Protein AF-A0A833D5H3-F1 (afdb_monomer_lite)

Secondary structure (DSSP, 8-state):
-EEEEEEE---STTHHHHHHHHHHHHHHHHHHHTEEEEEEE---SHHHHHHHS--HHHHTT-HHHHHHHHHHHHHHHHH----BGGGTS-B-HHHHHHHHHTT-

Radius of gyration: 18.1 Å; chains: 1; bounding box: 40×26×46 Å

pLDDT: mean 89.15, std 7.0, range [72.25, 97.31]

Structure (mmCIF, N/CA/C/O backbone):
data_AF-A0A833D5H3-F1
#
_entry.id   AF-A0A833D5H3-F1
#
loop_
_atom_site.group_PDB
_atom_site.id
_atom_site.type_symbol
_atom_site.label_atom_id
_atom_site.label_alt_id
_atom_site.label_comp_id
_atom_site.label_asym_id
_atom_site.label_entity_id
_atom_site.label_seq_id
_atom_site.pdbx_PDB_ins_code
_atom_site.Cartn_x
_atom_site.Cartn_y
_atom_site.Cartn_z
_atom_site.occupancy
_atom_site.B_iso_or_equiv
_atom_site.auth_seq_id
_atom_site.auth_comp_id
_atom_site.auth_asym_id
_atom_site.auth_atom_id
_atom_site.pdbx_PDB_model_num
ATOM 1 N N . MET A 1 1 ? -22.617 4.360 23.372 1.00 74.44 1 MET A N 1
ATOM 2 C CA . MET A 1 1 ? -21.211 4.379 22.915 1.00 74.44 1 MET A CA 1
ATOM 3 C C . MET A 1 1 ? -21.185 3.878 21.477 1.00 74.44 1 MET A C 1
ATOM 5 O O . MET A 1 1 ? -21.698 2.791 21.236 1.00 74.44 1 MET A O 1
ATOM 9 N N . LYS A 1 2 ? -20.717 4.681 20.514 1.00 88.19 2 LYS A N 1
ATOM 10 C CA . LYS A 1 2 ? -20.701 4.283 19.092 1.00 88.19 2 LYS A CA 1
ATOM 11 C C . LYS A 1 2 ? -19.469 3.414 18.835 1.00 88.19 2 LYS A C 1
ATOM 13 O O . LYS A 1 2 ? -18.383 3.794 19.261 1.00 88.19 2 LYS A O 1
ATOM 18 N N . THR A 1 3 ? -19.633 2.279 18.158 1.00 94.44 3 THR A N 1
ATOM 19 C CA . THR A 1 3 ? -18.509 1.402 17.793 1.00 94.44 3 THR A CA 1
ATOM 20 C C . THR A 1 3 ? -18.079 1.665 16.356 1.00 94.44 3 THR A C 1
ATOM 22 O O . THR A 1 3 ? -18.909 1.614 15.450 1.00 94.44 3 THR A O 1
ATOM 25 N N . CYS A 1 4 ? -16.791 1.931 16.156 1.00 93.94 4 CYS A N 1
ATOM 26 C CA . CYS A 1 4 ? -16.157 2.050 14.849 1.00 93.94 4 CYS A CA 1
ATOM 27 C C . CYS A 1 4 ? -15.218 0.862 14.643 1.00 93.94 4 CYS A C 1
ATOM 29 O O . CYS A 1 4 ? -14.342 0.617 15.471 1.00 93.94 4 CYS A O 1
ATOM 31 N N . LYS A 1 5 ? -15.398 0.136 13.538 1.00 96.38 5 LYS A N 1
ATOM 32 C CA . LYS A 1 5 ? -14.441 -0.881 13.098 1.00 96.38 5 LYS A CA 1
ATOM 33 C C . LYS A 1 5 ? -13.295 -0.190 12.376 1.00 96.38 5 LYS A C 1
ATOM 35 O O . LYS A 1 5 ? -13.549 0.620 11.485 1.00 96.38 5 LYS A O 1
ATOM 40 N N . VAL A 1 6 ? -12.067 -0.496 12.765 1.00 94.69 6 VAL A N 1
ATOM 41 C CA . VAL A 1 6 ? -10.867 0.090 12.175 1.00 94.69 6 VAL A CA 1
ATOM 42 C C . VAL A 1 6 ? -9.964 -1.035 11.699 1.00 94.69 6 VAL A C 1
ATOM 44 O O . VAL A 1 6 ? -9.485 -1.838 12.497 1.00 94.69 6 VAL A O 1
ATOM 47 N N . ALA A 1 7 ? -9.747 -1.083 10.387 1.00 92.88 7 ALA A N 1
ATOM 48 C CA . ALA A 1 7 ? -8.783 -1.987 9.785 1.00 92.88 7 ALA A CA 1
ATOM 49 C C . ALA A 1 7 ? -7.362 -1.502 10.094 1.00 92.88 7 ALA A C 1
ATOM 51 O O . ALA A 1 7 ? -7.034 -0.335 9.875 1.00 92.88 7 ALA A O 1
ATOM 52 N N . VAL A 1 8 ? -6.524 -2.408 10.583 1.00 91.25 8 VAL A N 1
ATOM 53 C CA . VAL A 1 8 ? -5.118 -2.171 10.895 1.00 91.25 8 VAL A CA 1
ATOM 54 C C . VAL A 1 8 ? -4.282 -3.008 9.941 1.00 91.25 8 VAL A C 1
ATOM 56 O O . VAL A 1 8 ? -4.192 -4.226 10.079 1.00 91.25 8 VAL A O 1
ATOM 59 N N . ILE A 1 9 ? -3.668 -2.347 8.965 1.00 87.00 9 ILE A N 1
ATOM 60 C CA . ILE A 1 9 ? -2.668 -2.951 8.084 1.00 87.00 9 ILE A CA 1
ATOM 61 C C . ILE A 1 9 ? -1.329 -2.339 8.502 1.00 87.00 9 ILE A C 1
ATOM 63 O O . ILE A 1 9 ? -1.124 -1.147 8.257 1.00 87.00 9 ILE A O 1
ATOM 67 N N . PRO A 1 10 ? -0.445 -3.083 9.189 1.00 76.44 10 PRO A N 1
ATOM 68 C CA . PRO A 1 10 ? 0.879 -2.567 9.496 1.00 76.44 10 PRO A CA 1
ATOM 69 C C . PRO A 1 10 ? 1.609 -2.274 8.181 1.00 76.44 10 PRO A C 1
ATOM 71 O O . PRO A 1 10 ? 1.518 -3.046 7.229 1.00 76.44 10 PRO A O 1
ATOM 74 N N . GLY A 1 11 ? 2.289 -1.131 8.101 1.00 74.00 11 GLY A N 1
ATOM 75 C CA . GLY A 1 11 ? 3.190 -0.843 6.981 1.00 74.00 11 GLY A CA 1
ATOM 76 C C . GLY A 1 11 ? 4.437 -1.732 7.027 1.00 74.00 11 GLY A C 1
ATOM 77 O O . GLY A 1 11 ? 4.500 -2.704 7.778 1.00 74.00 11 GLY A O 1
ATOM 78 N N . ASP A 1 12 ? 5.465 -1.385 6.263 1.00 76.50 12 ASP A N 1
ATOM 79 C CA . ASP A 1 12 ? 6.796 -1.969 6.410 1.00 76.50 12 ASP A CA 1
ATOM 80 C C . ASP A 1 12 ? 7.727 -1.098 7.261 1.00 76.50 12 ASP A C 1
ATOM 82 O O . ASP A 1 12 ? 7.503 0.101 7.446 1.00 76.50 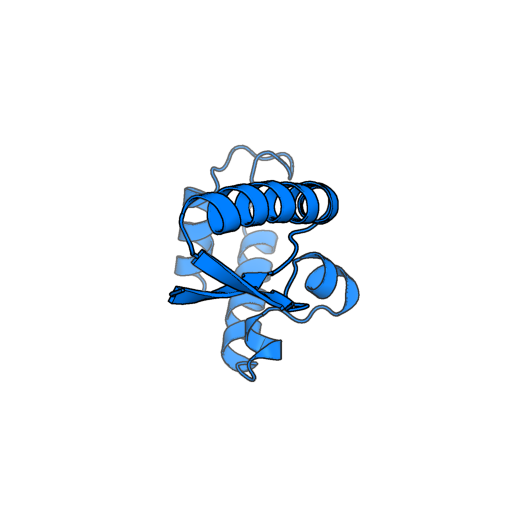12 ASP A O 1
ATOM 86 N N . GLY A 1 13 ? 8.754 -1.728 7.845 1.00 79.62 13 GLY A N 1
ATOM 87 C CA . GLY A 1 13 ? 9.731 -1.064 8.714 1.00 79.62 13 GLY A CA 1
ATOM 88 C C . GLY A 1 13 ? 9.072 -0.230 9.819 1.00 79.62 13 GLY A C 1
ATOM 89 O O . GLY A 1 13 ? 8.475 -0.781 10.745 1.00 79.62 13 GLY A O 1
ATOM 90 N N . ILE A 1 14 ? 9.139 1.099 9.665 1.00 77.81 14 ILE A N 1
ATOM 91 C CA . ILE A 1 14 ? 8.597 2.122 10.579 1.00 77.81 14 ILE A CA 1
ATOM 92 C C . ILE A 1 14 ? 7.106 1.904 10.873 1.00 77.81 14 ILE A C 1
ATOM 94 O O . ILE A 1 14 ? 6.649 2.180 11.982 1.00 77.81 14 ILE A O 1
ATOM 98 N N . GLY A 1 15 ? 6.337 1.373 9.918 1.00 80.75 15 GLY A N 1
ATOM 99 C CA . GLY A 1 15 ? 4.919 1.076 10.123 1.00 80.75 15 GLY A CA 1
ATOM 100 C C . GLY A 1 15 ? 4.661 0.150 11.320 1.00 80.75 15 GLY A C 1
ATOM 101 O O . GLY A 1 15 ? 3.680 0.348 12.033 1.00 80.75 15 GLY A O 1
ATOM 102 N N . ASN A 1 16 ? 5.562 -0.798 11.596 1.00 82.69 16 ASN A N 1
ATOM 103 C CA . ASN A 1 16 ? 5.443 -1.711 12.739 1.00 82.69 16 ASN A CA 1
ATOM 104 C C . ASN A 1 16 ? 5.655 -1.012 14.090 1.00 82.69 16 ASN A C 1
ATOM 106 O O . ASN A 1 16 ? 5.121 -1.465 15.099 1.00 82.69 16 ASN A O 1
ATOM 110 N N . GLU A 1 17 ? 6.406 0.089 14.109 1.00 86.50 17 GLU A N 1
ATOM 111 C CA . GLU A 1 17 ? 6.688 0.870 15.317 1.00 86.50 17 GLU A CA 1
ATOM 112 C C . GLU A 1 17 ? 5.636 1.965 15.539 1.00 86.50 17 GLU A C 1
ATOM 114 O O . GLU A 1 17 ? 5.192 2.195 16.661 1.00 86.50 17 GLU A O 1
ATOM 119 N N . VAL A 1 18 ? 5.185 2.619 14.463 1.00 89.62 18 VAL A N 1
ATOM 120 C CA . VAL A 1 18 ? 4.265 3.766 14.538 1.00 89.62 18 VAL A CA 1
ATOM 121 C C . VAL A 1 18 ? 2.816 3.339 14.768 1.00 89.62 18 VAL A C 1
ATOM 123 O O . VAL A 1 18 ? 2.092 4.007 15.509 1.00 89.62 18 VAL A O 1
ATOM 126 N N . VAL A 1 19 ? 2.368 2.238 14.156 1.00 92.00 19 VAL A N 1
ATOM 127 C CA . VAL A 1 19 ? 0.963 1.803 14.239 1.00 92.00 19 VAL A CA 1
ATOM 128 C C . VAL A 1 19 ? 0.521 1.511 15.683 1.00 92.00 19 VAL A C 1
ATOM 130 O O . VAL A 1 19 ? -0.514 2.055 16.081 1.00 92.00 19 VAL A O 1
ATOM 133 N N . PRO A 1 20 ? 1.274 0.750 16.507 1.00 92.56 20 PRO A N 1
ATOM 134 C CA . PRO A 1 20 ? 0.906 0.522 17.906 1.00 92.56 20 PRO A CA 1
ATOM 135 C C . PRO A 1 20 ? 0.774 1.817 18.718 1.00 92.56 20 PRO A C 1
ATOM 137 O O . PRO A 1 20 ? -0.154 1.953 19.515 1.00 92.56 20 PRO A O 1
ATOM 140 N N . GLU A 1 21 ? 1.657 2.795 18.504 1.00 95.38 21 GLU A N 1
ATOM 141 C CA . GLU A 1 21 ? 1.591 4.084 19.204 1.00 95.38 21 GLU A CA 1
ATOM 142 C C . GLU A 1 21 ? 0.390 4.923 18.746 1.00 95.38 21 GLU A C 1
ATOM 144 O O . GLU A 1 21 ? -0.326 5.494 19.573 1.00 95.38 21 GLU A O 1
ATOM 149 N N . GLY A 1 22 ? 0.097 4.933 17.442 1.00 94.56 22 GLY A N 1
ATOM 150 C CA . GLY A 1 22 ? -1.102 5.570 16.896 1.00 94.56 22 GLY A CA 1
ATOM 151 C C . GLY A 1 22 ? -2.391 4.986 17.483 1.00 94.56 22 GLY A C 1
ATOM 152 O O . GLY A 1 22 ? -3.293 5.733 17.866 1.00 94.56 22 GLY A O 1
ATOM 153 N N . MET A 1 23 ? -2.458 3.661 17.641 1.00 95.44 23 MET A N 1
ATOM 154 C CA . MET A 1 23 ? -3.594 2.988 18.279 1.00 95.44 23 MET A CA 1
ATOM 155 C C . MET A 1 23 ? -3.784 3.441 19.733 1.00 95.44 23 MET A C 1
ATOM 157 O O . MET A 1 23 ? -4.908 3.762 20.115 1.00 95.44 23 MET A O 1
ATOM 161 N N . LYS A 1 24 ? -2.711 3.572 20.530 1.00 96.81 24 LYS A N 1
ATOM 162 C CA . LYS A 1 24 ? -2.805 4.075 21.919 1.00 96.81 24 LYS A CA 1
ATOM 163 C C . LYS A 1 24 ? -3.413 5.478 21.986 1.00 96.81 24 LYS A C 1
ATOM 165 O O . LYS A 1 24 ? -4.262 5.748 22.841 1.00 96.81 24 LYS A O 1
ATOM 170 N N . VAL A 1 25 ? -2.996 6.368 21.083 1.00 97.31 25 VAL A N 1
ATOM 171 C CA . VAL A 1 25 ? -3.536 7.735 20.986 1.00 97.31 25 VAL A CA 1
ATOM 172 C C . VAL A 1 25 ? -5.021 7.702 20.619 1.00 97.31 25 VAL A C 1
ATOM 174 O O . VAL A 1 25 ? -5.832 8.388 21.248 1.00 97.31 25 VAL A O 1
ATOM 177 N N . LEU A 1 26 ? -5.397 6.869 19.646 1.00 96.12 26 LEU A N 1
ATOM 178 C CA . LEU A 1 26 ? -6.783 6.715 19.209 1.00 96.12 26 LEU A CA 1
ATOM 179 C C . LEU A 1 26 ? -7.676 6.144 20.314 1.00 96.12 26 LEU A C 1
ATOM 181 O O . LEU A 1 26 ? -8.781 6.641 20.516 1.00 96.12 26 LEU A O 1
ATOM 185 N N . GLU A 1 27 ? -7.201 5.170 21.088 1.00 96.44 27 GLU A N 1
ATOM 186 C CA . GLU A 1 27 ? -7.944 4.652 22.238 1.00 96.44 27 GLU A CA 1
ATOM 187 C C . GLU A 1 27 ? -8.142 5.706 23.330 1.00 96.44 27 GLU A C 1
ATOM 189 O O . GLU A 1 27 ? -9.230 5.812 23.903 1.00 96.44 27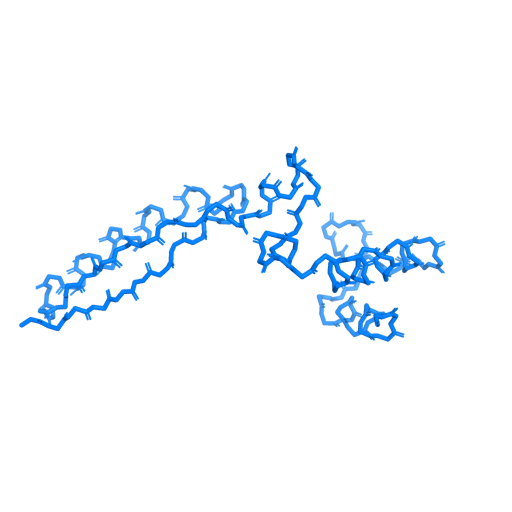 GLU A O 1
ATOM 194 N N . ALA A 1 28 ? -7.118 6.517 23.615 1.00 96.94 28 ALA A N 1
ATOM 195 C CA . ALA A 1 28 ? -7.232 7.614 24.573 1.00 96.94 28 ALA A CA 1
ATOM 196 C C . ALA A 1 28 ? -8.283 8.646 24.134 1.00 96.94 28 ALA A C 1
ATOM 198 O O . ALA A 1 28 ? -9.110 9.072 24.947 1.00 96.94 28 ALA A O 1
ATOM 199 N N . ALA A 1 29 ? -8.303 8.997 22.846 1.00 96.25 29 ALA A N 1
ATOM 200 C CA . ALA A 1 29 ? -9.339 9.850 22.277 1.00 96.25 29 ALA A CA 1
ATOM 201 C C . ALA A 1 29 ? -10.721 9.173 22.340 1.00 96.25 29 ALA A C 1
ATOM 203 O O . ALA A 1 29 ? -11.691 9.785 22.787 1.00 96.25 29 ALA A O 1
ATOM 204 N N . GLY A 1 30 ? -10.811 7.892 21.978 1.00 95.44 30 GLY A N 1
ATOM 205 C CA . GLY A 1 30 ? -12.056 7.125 21.993 1.00 95.44 30 GLY A CA 1
ATOM 206 C C . GLY A 1 30 ? -12.720 7.104 23.369 1.00 95.44 30 GLY A C 1
ATOM 207 O O . GLY A 1 30 ? -13.907 7.417 23.486 1.00 95.44 30 GLY A O 1
ATOM 208 N N . ARG A 1 31 ? -11.936 6.875 24.432 1.00 94.69 31 ARG A N 1
ATOM 209 C CA . ARG A 1 31 ? -12.416 6.949 25.824 1.00 94.69 31 ARG A CA 1
ATOM 210 C C . ARG A 1 31 ? -12.983 8.324 26.178 1.00 94.69 31 ARG A C 1
ATOM 212 O O . ARG A 1 31 ? -14.025 8.401 26.821 1.00 94.69 31 ARG A O 1
ATOM 219 N N . ARG A 1 32 ? -12.330 9.406 25.740 1.00 95.81 32 ARG A N 1
ATOM 220 C CA . ARG A 1 32 ? -12.761 10.787 26.021 1.00 95.81 32 ARG A CA 1
ATOM 221 C C . ARG A 1 32 ? -14.069 11.159 25.320 1.00 95.81 32 ARG A C 1
ATOM 223 O O . ARG A 1 32 ? -14.849 11.926 25.873 1.00 95.81 32 ARG A O 1
ATOM 230 N N . PHE A 1 33 ? -14.298 10.636 24.119 1.00 95.81 33 PHE A N 1
ATOM 231 C CA . PHE A 1 33 ? -15.443 11.005 23.280 1.00 95.81 33 PHE A CA 1
ATOM 232 C C . PHE A 1 33 ? -16.536 9.926 23.205 1.00 95.81 33 PHE A C 1
ATOM 234 O O . PHE A 1 33 ? -17.488 10.069 22.440 1.00 95.81 33 PHE A O 1
ATOM 241 N N . GLY A 1 34 ? -16.437 8.848 23.991 1.00 94.44 34 GLY A N 1
ATOM 242 C CA . GLY A 1 34 ? -17.436 7.774 23.998 1.00 94.44 34 GLY A CA 1
ATOM 243 C C . GLY A 1 34 ? -17.497 6.988 22.680 1.00 94.44 34 GLY A C 1
ATOM 244 O O . GLY A 1 34 ? -18.583 6.578 22.244 1.00 94.44 34 GLY A O 1
ATOM 245 N N . ILE A 1 35 ? -16.337 6.788 22.049 1.00 96.06 35 ILE A N 1
ATOM 246 C CA . ILE A 1 35 ? -16.154 5.999 20.829 1.00 96.06 35 ILE A CA 1
ATOM 247 C C . ILE A 1 35 ? -15.411 4.716 21.197 1.00 96.06 35 ILE A C 1
ATOM 249 O O . ILE A 1 35 ? -14.318 4.756 21.757 1.00 96.06 35 ILE A O 1
ATOM 253 N N . ASN A 1 36 ? -16.004 3.579 20.852 1.00 95.44 36 ASN A N 1
ATOM 254 C CA . ASN A 1 36 ? -15.366 2.279 20.966 1.00 95.44 36 ASN A CA 1
ATOM 255 C C . ASN A 1 36 ? -14.673 1.937 19.644 1.00 95.44 36 ASN A C 1
ATOM 257 O O . ASN A 1 36 ? -15.312 1.981 18.590 1.00 95.44 36 ASN A O 1
ATOM 261 N N . LEU A 1 37 ? -13.388 1.606 19.695 1.00 96.19 37 LEU A N 1
ATOM 262 C CA . LEU A 1 37 ? -12.599 1.241 18.522 1.00 96.19 37 LEU A CA 1
ATOM 263 C C . LEU A 1 37 ? -12.424 -0.275 18.510 1.00 96.19 37 LEU A C 1
ATOM 265 O O . LEU A 1 37 ? -11.841 -0.845 19.426 1.00 96.19 37 LEU A O 1
ATOM 269 N N . ALA A 1 38 ? -12.974 -0.924 17.488 1.00 96.19 38 ALA A N 1
ATOM 270 C CA . ALA A 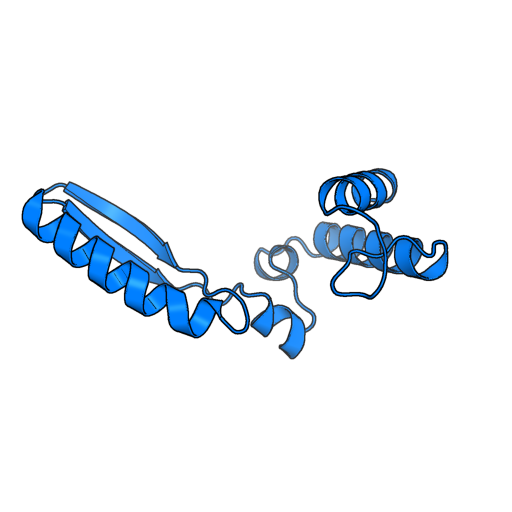1 38 ? -12.812 -2.351 17.257 1.00 96.19 38 ALA A CA 1
ATOM 271 C C . ALA A 1 38 ? -11.746 -2.547 16.177 1.00 96.19 38 ALA A C 1
ATOM 273 O O . ALA A 1 38 ? -11.994 -2.265 15.003 1.00 96.19 38 ALA A O 1
ATOM 274 N N . TRP A 1 39 ? -10.563 -2.988 16.592 1.00 96.25 39 TRP A N 1
ATOM 275 C CA . TRP A 1 39 ? -9.420 -3.197 15.711 1.00 96.25 39 TRP A CA 1
ATOM 276 C C . TRP A 1 39 ? -9.529 -4.532 14.976 1.00 96.25 39 TRP A C 1
ATOM 278 O O . TRP A 1 39 ? -9.787 -5.565 15.591 1.00 96.25 39 TRP A O 1
ATOM 288 N N . GLU A 1 40 ? -9.295 -4.517 13.669 1.00 94.50 40 GLU A N 1
ATOM 289 C CA . GLU A 1 40 ? -9.197 -5.721 12.846 1.00 94.50 40 GLU A CA 1
ATOM 290 C C . GLU A 1 40 ? -7.853 -5.713 12.121 1.00 94.50 40 GLU A C 1
ATOM 292 O O . GLU A 1 40 ? -7.603 -4.854 11.277 1.00 94.50 40 GLU A O 1
ATOM 297 N N . HIS A 1 41 ? -6.963 -6.633 12.490 1.00 90.19 41 HIS A N 1
ATOM 298 C CA . HIS A 1 41 ? -5.608 -6.687 11.949 1.00 90.19 41 HIS A CA 1
ATOM 299 C C . HIS A 1 41 ? -5.563 -7.511 10.664 1.00 90.19 41 HIS A C 1
ATOM 301 O O . HIS A 1 41 ? -6.045 -8.641 10.624 1.00 90.19 41 HIS A O 1
ATOM 307 N N . PHE A 1 42 ? -4.926 -6.961 9.635 1.00 86.81 42 PHE A N 1
ATOM 308 C CA . PHE A 1 42 ? -4.764 -7.600 8.337 1.00 86.81 42 PHE A CA 1
ATOM 309 C C . PHE A 1 42 ? -3.285 -7.713 7.980 1.00 86.81 42 PHE A C 1
ATOM 311 O O . PHE A 1 42 ? -2.583 -6.708 7.870 1.00 86.81 42 PHE A O 1
ATOM 318 N N . ASP A 1 43 ? -2.826 -8.935 7.717 1.00 80.00 43 ASP A N 1
ATOM 319 C CA . ASP A 1 43 ? -1.491 -9.191 7.174 1.00 80.00 43 ASP A CA 1
ATOM 320 C C . ASP A 1 43 ? -1.481 -8.951 5.656 1.00 80.00 43 ASP A C 1
ATOM 322 O O . ASP A 1 43 ? -1.505 -9.872 4.845 1.00 80.00 43 ASP A O 1
ATOM 326 N N . ARG A 1 44 ? -1.563 -7.678 5.264 1.00 80.19 44 ARG A N 1
ATOM 327 C CA . ARG A 1 44 ? -1.595 -7.220 3.859 1.00 80.19 44 ARG A CA 1
ATOM 328 C C . ARG A 1 44 ? -0.506 -6.178 3.583 1.00 80.19 44 ARG A C 1
ATOM 330 O O . ARG A 1 44 ? -0.667 -5.312 2.732 1.00 80.19 44 ARG A O 1
ATOM 337 N N . SER A 1 45 ? 0.563 -6.233 4.371 1.00 78.44 45 SER A N 1
ATOM 338 C CA . SER A 1 45 ? 1.655 -5.261 4.386 1.00 78.44 45 SER A CA 1
ATOM 339 C C . SER A 1 45 ? 2.647 -5.471 3.237 1.00 78.44 45 SER A C 1
ATOM 341 O O . SER A 1 45 ? 2.745 -6.563 2.670 1.00 78.44 45 SER A O 1
ATOM 343 N N . CYS A 1 46 ? 3.472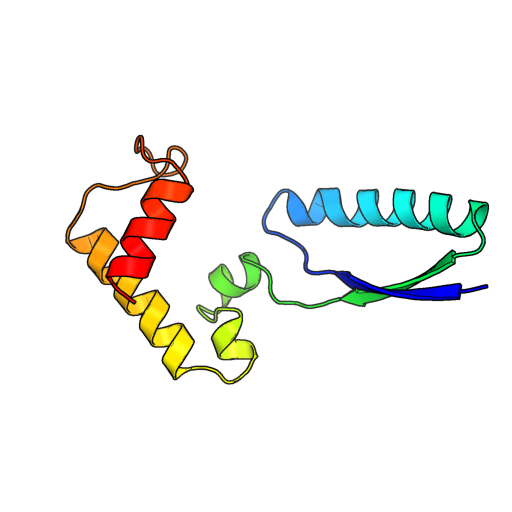 -4.457 2.955 1.00 74.81 46 CYS A N 1
ATOM 344 C CA . CYS A 1 46 ? 4.627 -4.608 2.063 1.00 74.81 46 CYS A CA 1
ATOM 345 C C . CYS A 1 46 ? 5.637 -5.651 2.586 1.00 74.81 46 CYS A C 1
ATOM 347 O O . CYS A 1 46 ? 6.351 -6.262 1.797 1.00 74.81 46 CYS A O 1
ATOM 349 N N . GLU A 1 47 ? 5.676 -5.925 3.896 1.00 77.06 47 GLU A N 1
ATOM 350 C CA . GLU A 1 47 ? 6.481 -7.023 4.454 1.00 77.06 47 GLU A CA 1
ATOM 351 C C . GLU A 1 47 ? 5.977 -8.401 4.016 1.00 77.06 47 GLU A C 1
ATOM 353 O O . GLU A 1 47 ? 6.779 -9.293 3.736 1.00 77.06 47 GLU A O 1
ATOM 358 N N . ARG A 1 48 ? 4.658 -8.594 3.898 1.00 77.38 48 ARG A N 1
ATOM 359 C CA . ARG A 1 48 ? 4.108 -9.830 3.329 1.00 77.38 48 ARG A CA 1
ATOM 360 C C . ARG A 1 48 ? 4.503 -9.983 1.865 1.00 77.38 48 ARG A C 1
ATOM 362 O O . ARG A 1 48 ? 4.896 -11.081 1.470 1.00 77.38 48 ARG A O 1
ATOM 369 N N . PHE A 1 49 ? 4.439 -8.900 1.089 1.00 79.75 49 PHE A N 1
ATOM 370 C CA . PHE A 1 49 ? 4.899 -8.912 -0.299 1.00 79.75 49 PHE A CA 1
ATOM 371 C C . PHE A 1 49 ? 6.369 -9.347 -0.380 1.00 79.75 49 PHE A C 1
ATOM 373 O O . PHE A 1 49 ? 6.672 -10.324 -1.056 1.00 79.75 49 PHE A O 1
ATOM 380 N N . LYS A 1 50 ? 7.265 -8.748 0.420 1.00 77.81 50 LYS A N 1
ATOM 381 C CA . LYS A 1 50 ? 8.684 -9.157 0.486 1.00 77.81 50 LYS A CA 1
ATOM 382 C C . LYS A 1 50 ? 8.876 -10.644 0.812 1.00 77.81 50 LYS A C 1
ATOM 384 O O . LYS A 1 50 ? 9.794 -11.266 0.290 1.00 77.81 50 LYS A O 1
ATOM 389 N N . LYS A 1 51 ? 8.039 -11.220 1.683 1.00 78.12 51 LYS A N 1
ATOM 390 C CA . LYS A 1 51 ? 8.148 -12.629 2.108 1.00 78.12 51 LYS A CA 1
ATOM 391 C C . LYS A 1 51 ? 7.554 -13.629 1.122 1.00 78.12 51 LYS A C 1
ATOM 393 O O . LYS A 1 51 ? 8.007 -14.768 1.088 1.00 78.12 51 LYS A O 1
ATOM 398 N N . THR A 1 52 ? 6.497 -13.250 0.410 1.00 77.31 52 THR A N 1
ATOM 399 C CA . THR A 1 52 ? 5.646 -14.208 -0.318 1.00 77.31 52 THR A CA 1
ATOM 400 C C . THR A 1 52 ? 5.517 -13.920 -1.806 1.00 77.31 52 THR A C 1
ATOM 402 O O . THR A 1 52 ? 4.970 -14.753 -2.516 1.00 77.31 52 THR A O 1
ATOM 405 N N . GLY A 1 53 ? 5.954 -12.750 -2.274 1.00 73.44 53 GLY A N 1
ATOM 406 C CA . GLY A 1 53 ? 5.669 -12.248 -3.620 1.00 73.44 53 GLY A CA 1
ATOM 407 C C . GLY A 1 53 ? 4.210 -11.830 -3.827 1.00 73.44 53 GLY A C 1
ATOM 408 O O . GLY A 1 53 ? 3.929 -11.068 -4.731 1.00 73.44 53 GLY A O 1
ATOM 409 N N . ALA A 1 54 ? 3.283 -12.246 -2.958 1.00 72.25 54 ALA A N 1
ATOM 410 C CA . ALA A 1 54 ? 1.866 -11.970 -3.138 1.00 72.25 54 ALA A CA 1
ATOM 411 C C . ALA A 1 54 ? 1.495 -10.545 -2.697 1.00 72.25 54 ALA A C 1
ATOM 413 O O . ALA A 1 54 ? 1.580 -10.190 -1.510 1.00 72.25 54 ALA A O 1
ATOM 414 N N . MET A 1 55 ? 1.006 -9.755 -3.648 1.00 79.06 55 MET A N 1
ATOM 415 C CA . MET A 1 55 ? 0.380 -8.458 -3.438 1.00 79.06 55 MET A CA 1
ATOM 416 C C . MET A 1 55 ? -1.010 -8.594 -2.805 1.00 79.06 55 MET A C 1
ATOM 418 O O . MET A 1 55 ? -1.599 -9.672 -2.675 1.00 79.06 55 MET A O 1
ATOM 422 N N . MET A 1 56 ? -1.568 -7.452 -2.394 1.00 83.19 56 MET A N 1
ATOM 423 C CA . MET A 1 56 ? -2.914 -7.388 -1.825 1.00 83.19 56 MET A CA 1
ATOM 424 C C . MET A 1 56 ? -3.971 -7.982 -2.769 1.00 83.19 56 MET A C 1
ATOM 426 O O . MET A 1 56 ? -4.898 -8.629 -2.293 1.00 83.19 56 MET A O 1
ATOM 430 N N . LEU A 1 57 ? -3.834 -7.784 -4.084 1.00 84.94 57 LEU A N 1
ATOM 431 C CA . LEU A 1 57 ? -4.801 -8.280 -5.065 1.00 84.94 57 LEU A CA 1
ATOM 432 C C . LEU A 1 57 ? -4.819 -9.809 -5.151 1.00 84.94 57 LEU A C 1
ATOM 434 O O . LEU A 1 57 ? -5.907 -10.379 -5.088 1.00 84.94 57 LEU A O 1
ATOM 438 N N . GLY A 1 58 ? -3.661 -10.473 -5.156 1.00 84.12 58 GLY A N 1
ATOM 439 C CA . GLY A 1 58 ? -3.583 -11.935 -5.077 1.00 84.12 58 GLY A CA 1
ATOM 440 C C . GLY A 1 58 ? -4.258 -12.497 -3.842 1.00 84.12 58 GLY A C 1
ATOM 441 O O . GLY A 1 58 ? -5.075 -13.411 -3.912 1.00 84.12 58 GLY A O 1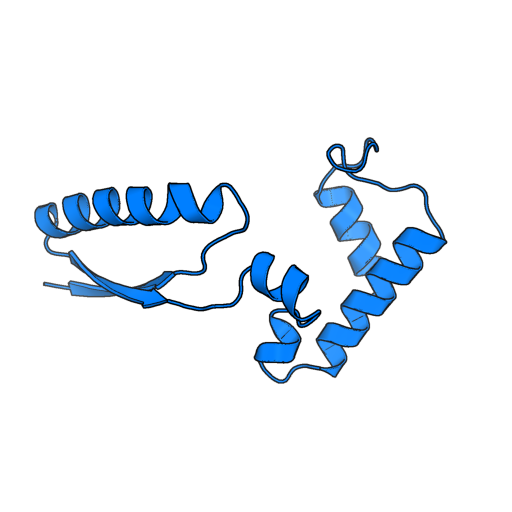
ATOM 442 N N . HIS A 1 59 ? -4.007 -11.878 -2.687 1.00 79.75 59 HIS A N 1
ATOM 443 C CA . HIS A 1 59 ? -4.653 -12.276 -1.436 1.00 79.75 59 HIS A CA 1
ATOM 444 C C . HIS A 1 59 ? -6.184 -12.115 -1.458 1.00 79.75 59 HIS A C 1
ATOM 446 O O . HIS A 1 59 ? -6.889 -12.839 -0.756 1.00 79.75 59 HIS A O 1
ATOM 452 N N . LEU A 1 60 ? -6.706 -11.174 -2.247 1.00 84.94 60 LEU A N 1
ATOM 453 C CA . LEU A 1 60 ? -8.143 -10.968 -2.434 1.00 84.94 60 LEU A CA 1
ATOM 454 C C . LEU A 1 60 ? -8.744 -11.866 -3.535 1.00 84.94 60 LEU A C 1
ATOM 456 O O . LEU A 1 60 ? -9.941 -11.768 -3.791 1.00 84.94 60 LEU A O 1
ATOM 460 N N . GLY A 1 61 ? -7.949 -12.745 -4.158 1.00 87.56 61 GLY A N 1
ATOM 461 C CA . GLY A 1 61 ? -8.386 -13.642 -5.233 1.00 87.56 61 GLY A CA 1
ATOM 462 C C . GLY A 1 61 ? -8.396 -12.997 -6.622 1.00 87.56 61 GLY A C 1
ATOM 463 O O . GLY A 1 61 ? -9.057 -13.499 -7.526 1.00 87.56 61 GLY A O 1
ATOM 464 N N . HIS A 1 62 ? -7.695 -11.875 -6.799 1.00 89.62 62 HIS A N 1
ATOM 465 C CA . HIS A 1 62 ? -7.589 -11.147 -8.065 1.00 89.62 62 HIS A CA 1
ATOM 466 C C . HIS A 1 62 ? -6.214 -11.354 -8.715 1.00 89.62 62 HIS A C 1
ATOM 468 O O . HIS A 1 62 ? -5.492 -10.392 -8.981 1.00 89.62 62 HIS A O 1
ATOM 474 N N . GLU A 1 63 ? -5.864 -12.615 -8.967 1.00 88.62 63 GLU A N 1
ATOM 475 C CA . GLU A 1 63 ? -4.561 -13.033 -9.510 1.00 88.62 63 GLU A CA 1
ATOM 476 C C . GLU A 1 63 ? -4.261 -12.388 -10.876 1.00 88.62 63 GLU A C 1
ATOM 478 O O . GLU A 1 63 ? -3.157 -11.901 -11.103 1.00 88.62 63 GLU A O 1
ATOM 483 N N . ASP A 1 64 ? -5.257 -12.278 -11.764 1.00 90.75 64 ASP A N 1
ATOM 484 C CA . ASP A 1 64 ? -5.075 -11.642 -13.080 1.00 90.75 64 ASP A CA 1
ATOM 485 C C . ASP A 1 64 ? -4.678 -10.161 -12.970 1.00 90.75 64 ASP A C 1
ATOM 487 O O . ASP A 1 64 ? -3.837 -9.669 -13.729 1.00 90.75 64 ASP A O 1
ATOM 491 N N . ALA A 1 65 ? -5.278 -9.445 -12.012 1.00 89.88 65 ALA A N 1
ATOM 492 C CA . ALA A 1 65 ? -5.010 -8.030 -11.779 1.00 89.88 65 ALA A CA 1
ATOM 493 C C . ALA A 1 65 ? -3.653 -7.818 -11.094 1.00 89.88 65 ALA A C 1
ATOM 495 O O . ALA A 1 65 ? -2.929 -6.885 -11.434 1.00 89.88 65 ALA A O 1
ATOM 496 N N . GLU A 1 66 ? -3.286 -8.697 -10.160 1.00 89.38 66 GLU A N 1
ATOM 497 C CA . GLU A 1 66 ? -1.938 -8.742 -9.590 1.00 89.38 66 GLU A CA 1
ATOM 498 C C . GLU A 1 66 ? -0.887 -8.939 -10.683 1.00 89.38 66 GLU A C 1
ATOM 500 O O . GLU A 1 66 ? 0.022 -8.119 -10.813 1.00 89.38 66 GLU A O 1
ATOM 505 N N . ALA A 1 67 ? -1.068 -9.952 -11.530 1.00 88.19 67 ALA A N 1
ATOM 506 C CA . ALA A 1 67 ? -0.131 -10.267 -12.595 1.00 88.19 67 ALA A CA 1
ATOM 507 C C . ALA A 1 67 ? -0.008 -9.126 -13.624 1.00 88.19 67 ALA A C 1
ATOM 509 O O . ALA A 1 67 ? 1.060 -8.923 -14.199 1.00 88.19 67 ALA A O 1
ATOM 510 N N . ALA A 1 68 ? -1.080 -8.365 -13.875 1.00 90.88 68 ALA A N 1
ATOM 511 C CA . ALA A 1 68 ? -1.020 -7.175 -14.727 1.00 90.88 68 ALA A CA 1
ATOM 512 C C . ALA A 1 68 ? -0.121 -6.081 -14.130 1.00 90.88 68 ALA A C 1
ATOM 514 O O . ALA A 1 68 ? 0.711 -5.519 -14.841 1.00 90.88 68 ALA A O 1
ATOM 515 N N . ILE A 1 69 ? -0.235 -5.828 -12.824 1.00 89.56 69 ILE A N 1
ATOM 516 C CA . ILE A 1 69 ? 0.602 -4.845 -12.128 1.00 89.56 69 ILE A CA 1
ATOM 517 C C . ILE A 1 69 ? 2.066 -5.294 -12.107 1.00 89.56 69 ILE A C 1
ATOM 519 O O . ILE A 1 69 ? 2.943 -4.480 -12.391 1.00 89.56 69 ILE A O 1
ATOM 523 N N . GLU A 1 70 ? 2.345 -6.568 -11.816 1.00 89.75 70 GLU A N 1
ATOM 524 C CA . GLU A 1 70 ? 3.719 -7.092 -11.824 1.00 89.75 70 GLU A CA 1
ATOM 525 C C . GLU A 1 70 ? 4.371 -6.929 -13.195 1.00 89.75 70 GLU A C 1
ATOM 527 O O . GLU A 1 70 ? 5.444 -6.336 -13.291 1.00 89.75 70 GLU A O 1
ATOM 532 N N . ARG A 1 71 ? 3.682 -7.334 -14.270 1.00 92.12 71 ARG A N 1
ATOM 533 C CA . ARG A 1 71 ? 4.177 -7.147 -15.643 1.00 92.12 71 ARG A CA 1
ATOM 534 C C . ARG A 1 71 ? 4.426 -5.678 -15.977 1.00 92.12 71 ARG A C 1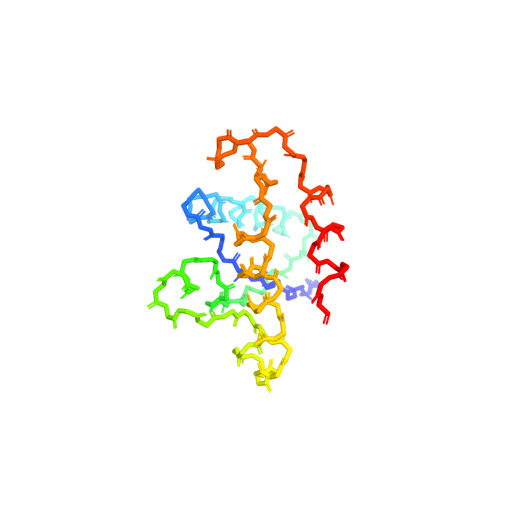
ATOM 536 O O . ARG A 1 71 ? 5.421 -5.367 -16.626 1.00 92.12 71 ARG A O 1
ATOM 543 N N . ALA A 1 72 ? 3.551 -4.771 -15.540 1.00 93.44 72 ALA A N 1
ATOM 544 C CA . ALA A 1 72 ? 3.721 -3.338 -15.770 1.00 93.44 72 ALA A CA 1
ATOM 545 C C . ALA A 1 72 ? 4.960 -2.782 -15.046 1.00 93.44 72 ALA A C 1
ATOM 547 O O . ALA A 1 72 ? 5.699 -1.975 -15.619 1.00 93.44 72 ALA A O 1
ATOM 548 N N . ILE A 1 73 ? 5.208 -3.233 -13.810 1.00 91.44 73 ILE A N 1
ATOM 549 C CA . ILE A 1 73 ? 6.406 -2.887 -13.036 1.00 91.44 73 ILE A CA 1
ATOM 550 C C . ILE A 1 73 ? 7.653 -3.444 -13.724 1.00 91.44 73 ILE A C 1
ATOM 552 O O . ILE A 1 73 ? 8.590 -2.689 -13.972 1.00 91.44 73 ILE A O 1
ATOM 556 N N . GLU A 1 74 ? 7.664 -4.729 -14.076 1.00 92.19 74 GLU A N 1
ATOM 557 C CA . GLU A 1 74 ? 8.792 -5.377 -14.750 1.00 92.19 74 GLU A CA 1
ATOM 558 C C . GLU A 1 74 ? 9.140 -4.687 -16.072 1.00 92.19 74 GLU A C 1
ATOM 560 O O . GLU A 1 74 ? 10.299 -4.330 -16.289 1.00 92.19 74 GLU A O 1
ATOM 565 N N . ALA A 1 75 ? 8.139 -4.423 -16.917 1.00 93.88 75 ALA A N 1
ATOM 566 C CA . ALA A 1 75 ? 8.325 -3.716 -18.180 1.00 93.88 75 ALA A CA 1
ATOM 567 C C . ALA A 1 75 ? 8.893 -2.307 -17.959 1.00 93.88 75 ALA A C 1
ATOM 569 O O . ALA A 1 75 ? 9.873 -1.924 -18.597 1.00 93.88 75 ALA A O 1
ATOM 570 N N . LEU A 1 76 ? 8.344 -1.538 -17.009 1.00 94.25 76 LEU A N 1
ATOM 571 C CA . LEU A 1 76 ? 8.860 -0.202 -16.701 1.00 94.25 76 LEU A CA 1
ATOM 572 C C . LEU A 1 76 ? 10.318 -0.243 -16.229 1.00 94.25 76 LEU A C 1
ATOM 574 O O . LEU A 1 76 ? 11.120 0.587 -16.655 1.00 94.25 76 LEU A O 1
ATOM 578 N N . LEU A 1 77 ? 10.656 -1.185 -15.346 1.00 91.31 77 LEU A N 1
ATOM 579 C CA . LEU A 1 77 ? 12.009 -1.316 -14.816 1.00 91.31 77 LEU A CA 1
ATOM 580 C C . LEU A 1 77 ? 13.008 -1.755 -15.896 1.00 91.31 77 LEU A C 1
ATOM 582 O O . LEU A 1 77 ? 14.154 -1.307 -15.850 1.00 91.31 77 LEU A O 1
ATOM 586 N N . ALA A 1 78 ? 12.582 -2.592 -16.846 1.00 93.38 78 ALA A N 1
ATOM 587 C CA . ALA A 1 78 ? 13.410 -3.082 -17.946 1.00 93.38 78 ALA A CA 1
ATOM 588 C C . ALA A 1 78 ? 13.625 -2.042 -19.059 1.00 93.38 78 ALA A C 1
ATOM 590 O O . ALA A 1 78 ? 14.683 -2.018 -19.684 1.00 93.38 78 ALA A O 1
ATOM 591 N N . GLU A 1 79 ? 12.633 -1.189 -19.315 1.00 93.81 79 GLU A N 1
ATOM 592 C CA . GLU A 1 79 ? 12.622 -0.271 -20.463 1.00 93.81 79 GLU A CA 1
ATOM 593 C C . GLU A 1 79 ? 13.020 1.170 -20.113 1.00 93.81 79 GLU A C 1
ATOM 595 O O . GLU A 1 79 ? 13.202 1.993 -21.011 1.00 93.81 79 GLU A O 1
ATOM 600 N N . SER A 1 80 ? 13.102 1.515 -18.824 1.00 92.56 80 SER A N 1
ATOM 601 C CA . SER A 1 80 ? 13.281 2.897 -18.373 1.00 92.56 80 SER A CA 1
ATOM 602 C C . SER A 1 80 ? 14.121 3.014 -17.103 1.00 92.56 80 SER A C 1
ATOM 604 O O . SER A 1 80 ? 14.003 2.209 -16.177 1.00 92.56 80 SER A O 1
ATOM 606 N N . ASP A 1 81 ? 14.881 4.108 -17.009 1.00 93.06 81 ASP A N 1
ATOM 607 C CA . ASP A 1 81 ? 15.615 4.533 -15.808 1.00 93.06 81 ASP A CA 1
ATOM 608 C C . ASP A 1 81 ? 14.741 5.318 -14.812 1.00 93.06 81 ASP A C 1
ATOM 610 O O . ASP A 1 81 ? 15.236 5.877 -13.830 1.00 93.06 81 ASP A O 1
ATOM 614 N N . LEU A 1 82 ? 13.424 5.399 -15.040 1.00 94.81 82 LEU A N 1
ATOM 615 C CA . LEU A 1 82 ? 12.508 6.106 -14.148 1.00 94.81 82 LEU A CA 1
ATOM 616 C C . LEU A 1 82 ? 12.489 5.422 -12.773 1.00 94.81 82 LEU A C 1
ATOM 618 O O . LEU A 1 82 ? 11.943 4.332 -12.602 1.00 94.81 82 LEU A O 1
ATOM 622 N N . ARG A 1 83 ? 13.113 6.070 -11.787 1.00 94.56 83 ARG A N 1
ATOM 623 C CA . ARG A 1 83 ? 13.204 5.619 -10.394 1.00 94.56 83 ARG A CA 1
ATOM 624 C C . ARG A 1 83 ? 12.875 6.769 -9.449 1.00 94.56 83 ARG A C 1
ATOM 626 O O . ARG A 1 83 ? 13.219 7.924 -9.719 1.00 94.56 83 ARG A O 1
ATOM 633 N N . THR A 1 84 ? 12.217 6.454 -8.339 1.00 93.19 84 THR A N 1
ATOM 634 C CA . THR A 1 84 ? 12.026 7.393 -7.231 1.00 93.19 84 THR A CA 1
ATOM 635 C C . THR A 1 84 ? 13.331 7.600 -6.465 1.00 93.19 84 THR A C 1
ATOM 637 O O . THR A 1 84 ? 14.313 6.877 -6.653 1.00 93.19 84 THR A O 1
ATOM 640 N N . ARG A 1 85 ? 13.358 8.624 -5.609 1.00 92.19 85 ARG A N 1
ATOM 641 C CA . ARG A 1 85 ? 14.567 9.061 -4.894 1.00 92.19 85 ARG A CA 1
ATOM 642 C C . ARG A 1 85 ? 15.200 7.984 -4.015 1.00 92.19 85 ARG A C 1
ATOM 644 O O . ARG A 1 85 ? 16.420 7.902 -3.936 1.00 92.19 85 ARG A O 1
ATOM 651 N N . ASP A 1 86 ? 14.383 7.168 -3.368 1.00 87.94 86 ASP A N 1
ATOM 652 C CA . ASP A 1 86 ? 14.807 6.041 -2.535 1.00 87.94 86 ASP A CA 1
ATOM 653 C C . ASP A 1 86 ? 15.505 4.932 -3.340 1.00 87.94 86 ASP A C 1
ATOM 655 O O . ASP A 1 86 ? 16.410 4.281 -2.828 1.00 87.94 86 ASP A O 1
ATOM 659 N N . MET A 1 87 ? 15.164 4.788 -4.623 1.00 87.75 87 MET A N 1
ATOM 660 C CA . MET A 1 87 ? 15.824 3.882 -5.569 1.00 87.75 87 MET A CA 1
ATOM 661 C C . MET A 1 87 ? 16.947 4.567 -6.374 1.00 87.75 87 MET A C 1
ATOM 663 O O . MET A 1 87 ? 17.390 4.038 -7.391 1.00 87.75 87 MET A O 1
ATOM 667 N N . GLY A 1 88 ? 17.400 5.753 -5.951 1.00 90.81 88 GLY A N 1
ATOM 668 C CA . GLY A 1 88 ? 18.504 6.485 -6.582 1.00 90.81 88 GLY A CA 1
ATOM 669 C C . GLY A 1 88 ? 18.134 7.312 -7.818 1.00 90.81 88 GLY A C 1
ATOM 670 O O . GLY A 1 88 ? 19.030 7.811 -8.494 1.00 90.81 88 GLY A O 1
ATOM 671 N N . GLY A 1 89 ? 16.844 7.479 -8.124 1.00 93.81 89 GLY A N 1
ATOM 672 C CA . GLY A 1 89 ? 16.387 8.332 -9.224 1.00 93.81 89 GLY A CA 1
ATOM 673 C C . GLY A 1 89 ? 15.881 9.705 -8.782 1.00 93.81 89 GLY A C 1
ATOM 674 O O . GLY A 1 89 ? 16.053 10.130 -7.642 1.00 93.81 89 GLY A O 1
ATOM 675 N N . ASN A 1 90 ? 15.227 10.409 -9.706 1.00 95.94 90 ASN A N 1
ATOM 676 C CA . ASN A 1 90 ? 14.693 11.757 -9.479 1.00 95.94 90 ASN A CA 1
ATOM 677 C C . ASN A 1 90 ? 13.174 11.860 -9.675 1.00 95.94 90 ASN A C 1
ATOM 679 O O . ASN A 1 90 ? 12.623 12.946 -9.500 1.00 95.94 90 ASN A O 1
ATOM 683 N N . ALA A 1 91 ? 12.499 10.760 -10.021 1.00 95.38 91 ALA A N 1
ATOM 684 C CA . ALA A 1 91 ? 11.062 10.768 -10.255 1.00 95.38 91 ALA A CA 1
ATOM 685 C C . ALA A 1 91 ? 10.281 10.940 -8.944 1.00 95.38 91 ALA A C 1
ATOM 687 O O . ALA A 1 91 ? 10.672 10.467 -7.872 1.00 95.38 91 ALA A O 1
ATOM 688 N N . SER A 1 92 ? 9.138 11.604 -9.040 1.00 95.50 92 SER A N 1
ATOM 689 C CA . SER A 1 92 ? 8.128 11.656 -7.992 1.00 95.50 92 SER A CA 1
ATOM 690 C C . SER A 1 92 ? 7.283 10.379 -7.975 1.00 95.50 92 SER A C 1
ATOM 692 O O . SER A 1 92 ? 7.154 9.677 -8.979 1.00 95.50 92 SER A O 1
ATOM 694 N N . CYS A 1 93 ? 6.622 10.107 -6.844 1.00 92.56 93 CYS A N 1
ATOM 695 C CA . CYS A 1 93 ? 5.665 8.999 -6.756 1.00 92.56 93 CYS A CA 1
ATOM 696 C C . CYS A 1 93 ? 4.529 9.131 -7.778 1.00 92.56 93 CYS A C 1
ATOM 698 O O . CYS A 1 93 ? 4.026 8.125 -8.268 1.00 92.56 93 CYS A O 1
ATOM 700 N N . LYS A 1 94 ? 4.135 10.368 -8.111 1.00 94.69 94 LYS A N 1
ATOM 701 C CA . LYS A 1 94 ? 3.106 10.619 -9.119 1.00 94.69 94 LYS A CA 1
ATOM 702 C C . LYS A 1 94 ? 3.581 10.190 -10.507 1.00 94.69 94 LYS A C 1
ATOM 704 O O . LYS A 1 94 ? 2.861 9.471 -11.181 1.00 94.69 94 LYS A O 1
ATOM 709 N N . GLU A 1 95 ? 4.784 10.595 -10.909 1.00 95.25 95 GLU A N 1
ATOM 710 C CA . GLU A 1 95 ? 5.341 10.236 -12.221 1.00 95.25 95 GLU A CA 1
ATOM 711 C C . GLU A 1 95 ? 5.530 8.724 -12.363 1.00 95.25 95 GLU A C 1
ATOM 713 O O . GLU A 1 95 ? 5.191 8.163 -13.403 1.00 95.25 95 GLU A O 1
ATOM 718 N N . LEU A 1 96 ? 6.012 8.055 -11.308 1.00 93.62 96 LEU A N 1
ATOM 719 C CA . LEU A 1 96 ? 6.109 6.595 -11.295 1.00 93.62 96 LEU A CA 1
ATOM 720 C C . LEU A 1 96 ? 4.723 5.943 -11.424 1.00 93.62 96 LEU A C 1
ATOM 722 O O . LEU A 1 96 ? 4.551 5.029 -12.225 1.00 93.62 96 LEU A O 1
ATOM 726 N N . GLY A 1 97 ? 3.729 6.439 -10.680 1.00 92.88 97 GLY A N 1
ATOM 727 C CA . GLY A 1 97 ? 2.353 5.948 -10.751 1.00 92.88 97 GLY A CA 1
ATOM 728 C C . GLY A 1 97 ? 1.731 6.112 -12.139 1.00 92.88 97 GLY A C 1
ATOM 729 O O . GLY A 1 97 ? 1.196 5.150 -12.683 1.00 92.88 97 GLY A O 1
ATOM 730 N N . ASP A 1 98 ? 1.858 7.293 -12.747 1.00 95.75 98 ASP A N 1
ATOM 731 C CA . ASP A 1 98 ? 1.351 7.560 -14.099 1.00 95.75 98 ASP A CA 1
ATOM 732 C C . ASP A 1 98 ? 2.018 6.634 -15.139 1.00 95.75 98 ASP A C 1
ATOM 734 O O . ASP A 1 98 ? 1.354 6.118 -16.040 1.00 95.75 98 ASP A O 1
ATOM 738 N N . ALA A 1 99 ? 3.324 6.374 -14.998 1.00 94.50 99 ALA A N 1
ATOM 739 C CA . ALA A 1 99 ? 4.069 5.489 -15.892 1.00 94.50 99 ALA A CA 1
ATOM 740 C C . ALA A 1 99 ? 3.645 4.014 -15.784 1.00 94.50 99 ALA A C 1
ATOM 742 O O . ALA A 1 99 ? 3.673 3.305 -16.794 1.00 94.50 99 ALA A O 1
ATOM 743 N N . LEU A 1 100 ? 3.258 3.562 -14.586 1.00 93.12 100 LEU A N 1
ATOM 744 C CA . LEU A 1 100 ? 2.704 2.226 -14.358 1.00 93.12 100 LEU A CA 1
ATOM 745 C C . LEU A 1 100 ? 1.282 2.104 -14.911 1.00 93.12 100 LEU A C 1
ATOM 747 O O . LEU A 1 100 ? 0.980 1.122 -15.578 1.00 93.12 100 LEU A O 1
ATOM 751 N N . VAL A 1 101 ? 0.432 3.118 -14.711 1.00 92.31 101 VAL A N 1
ATOM 752 C CA . VAL A 1 101 ? -0.933 3.143 -15.272 1.00 92.31 101 VAL A CA 1
ATOM 753 C C . VAL A 1 101 ? -0.914 3.054 -16.797 1.00 92.31 101 VAL A C 1
ATOM 755 O O . VAL A 1 101 ? -1.751 2.377 -17.376 1.00 92.31 101 VAL A O 1
ATOM 758 N N . ALA A 1 102 ? 0.056 3.683 -17.464 1.00 91.06 102 ALA A N 1
ATOM 759 C CA . ALA A 1 102 ? 0.197 3.593 -18.918 1.00 91.06 102 ALA A CA 1
ATOM 760 C C . ALA A 1 102 ? 0.619 2.196 -19.434 1.00 91.06 102 ALA A C 1
ATOM 762 O O . ALA A 1 102 ? 0.665 1.997 -20.647 1.00 91.06 102 ALA A O 1
ATOM 763 N N . ARG A 1 103 ? 0.970 1.261 -18.537 1.00 86.75 103 ARG A N 1
ATOM 764 C CA . ARG A 1 103 ? 1.483 -0.088 -18.843 1.00 86.75 103 ARG A CA 1
ATOM 765 C C . ARG A 1 103 ? 0.612 -1.232 -18.309 1.00 86.75 103 ARG A C 1
ATOM 767 O O . ARG A 1 103 ? 0.862 -2.373 -18.694 1.00 86.75 103 ARG A O 1
ATOM 774 N N . ALA A 1 104 ? -0.331 -0.944 -17.413 1.00 74.62 104 ALA A N 1
ATOM 775 C CA . ALA A 1 104 ? -1.250 -1.912 -16.809 1.00 74.62 104 ALA A CA 1
ATOM 776 C C . ALA A 1 104 ? -2.525 -2.063 -17.649 1.00 74.62 104 ALA A C 1
ATOM 778 O O . ALA A 1 104 ? -3.006 -3.213 -17.763 1.00 74.62 104 ALA A O 1
#

Foldseek 3Di:
DAEDEDEQEQEPDCSVVVRVVVVVVVVVVCVVVVYHYHYDYDPQYVVCCVVPVDHPCVVVVNVVVSVQLVQLVVCPVVPDPDDPVVRPDPDDPVRVVVSSVVRD

Sequence (104 aa):
MKTCKVAVIPGDGIGNEVVPEGMKVLEAAGRRFGINLAWEHFDRSCERFKKTGAMMLGHLGHEDAEAAIERAIEALLAESDLRTRDMGGNASCKELGDALVARA